Protein AF-A0A2M8G8V0-F1 (afdb_monomer_lite)

Secondary structure (DSSP, 8-state):
----HHHHHHHH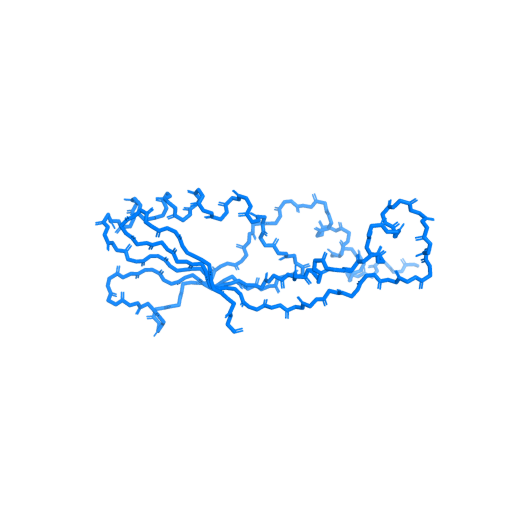HHHS-PPP-EEE-TTT--TT-EEEEE--SSS---HHHHHHHHHHHHHHH-TT--EEEEEEEEEE-TT-HHHHHHHTTS-TT-PPPEEEEEEEEEEETTEEEEEE-

Structure (mmCIF, N/CA/C/O backbone):
data_AF-A0A2M8G8V0-F1
#
_entry.id   AF-A0A2M8G8V0-F1
#
loop_
_atom_site.group_PDB
_atom_site.id
_atom_site.type_symbol
_atom_site.label_atom_id
_atom_site.label_alt_id
_atom_site.label_comp_id
_atom_site.label_asym_id
_atom_site.label_entity_id
_atom_site.label_seq_id
_atom_site.pdbx_PDB_ins_code
_atom_site.Cartn_x
_atom_site.Cartn_y
_atom_site.Cartn_z
_atom_site.occupancy
_atom_site.B_iso_or_equiv
_atom_site.auth_seq_id
_atom_site.auth_comp_id
_atom_site.auth_asym_id
_atom_site.auth_atom_id
_atom_site.pdbx_PDB_model_num
ATOM 1 N N . LYS A 1 1 ? 3.352 -6.503 -42.641 1.00 50.62 1 LYS A N 1
ATOM 2 C CA . LYS A 1 1 ? 3.757 -5.979 -41.309 1.00 50.62 1 LYS A CA 1
ATOM 3 C C . LYS A 1 1 ? 2.593 -6.160 -40.338 1.00 50.62 1 LYS A C 1
ATOM 5 O O . LYS A 1 1 ? 1.675 -5.354 -40.346 1.00 50.62 1 LYS A O 1
ATOM 10 N N . SER A 1 2 ? 2.593 -7.247 -39.567 1.00 48.38 2 SER A N 1
ATOM 11 C CA . SER A 1 2 ? 1.606 -7.460 -38.502 1.00 48.38 2 SER A CA 1
ATOM 12 C C . SER A 1 2 ? 1.924 -6.506 -37.347 1.00 48.38 2 SER A C 1
ATOM 14 O O . SER A 1 2 ? 3.055 -6.499 -36.856 1.00 48.38 2 SER A O 1
ATOM 16 N N . ARG A 1 3 ? 0.970 -5.661 -36.933 1.00 62.62 3 ARG A N 1
ATOM 17 C CA . ARG A 1 3 ? 1.082 -4.931 -35.663 1.00 62.62 3 ARG A CA 1
ATOM 18 C C . ARG A 1 3 ? 0.875 -5.973 -34.573 1.00 62.62 3 ARG A C 1
ATOM 20 O O . ARG A 1 3 ? -0.256 -6.298 -34.235 1.00 62.62 3 ARG A O 1
ATOM 27 N N . SER A 1 4 ? 1.978 -6.542 -34.091 1.00 83.50 4 SER A N 1
ATOM 28 C CA . SER A 1 4 ? 1.994 -7.436 -32.935 1.00 83.50 4 SER A CA 1
ATOM 29 C C . SER A 1 4 ? 1.081 -6.864 -31.847 1.00 83.50 4 SER A C 1
ATOM 31 O O . SER A 1 4 ? 1.313 -5.756 -31.358 1.00 83.50 4 SER A O 1
ATOM 33 N N . GLY A 1 5 ? 0.034 -7.604 -31.471 1.00 76.62 5 GLY A N 1
ATOM 34 C CA . GLY A 1 5 ? -0.891 -7.176 -30.417 1.00 76.62 5 GLY A CA 1
ATOM 35 C C . GLY A 1 5 ? -0.168 -6.920 -29.092 1.00 76.62 5 GLY A C 1
ATOM 36 O O . GLY A 1 5 ? -0.561 -6.040 -28.332 1.00 76.62 5 GLY A O 1
ATOM 37 N N . LYS A 1 6 ? 0.955 -7.615 -28.860 1.00 79.00 6 LYS A N 1
ATOM 38 C CA . LYS A 1 6 ? 1.858 -7.369 -27.732 1.00 79.00 6 LYS A CA 1
ATOM 39 C C . LYS A 1 6 ? 2.493 -5.977 -27.813 1.00 79.00 6 LYS A C 1
ATOM 41 O O . LYS A 1 6 ? 2.403 -5.231 -26.847 1.00 79.00 6 LYS A O 1
ATOM 46 N N . ALA A 1 7 ? 3.044 -5.600 -28.968 1.00 79.31 7 ALA A N 1
ATOM 47 C CA . ALA A 1 7 ? 3.642 -4.277 -29.173 1.00 79.31 7 ALA A CA 1
ATOM 48 C C . ALA A 1 7 ? 2.602 -3.146 -29.070 1.00 79.31 7 ALA A C 1
ATOM 50 O O . ALA A 1 7 ? 2.888 -2.073 -28.546 1.00 79.31 7 ALA A O 1
ATOM 51 N N . TYR A 1 8 ? 1.371 -3.393 -29.526 1.00 74.81 8 TYR A N 1
ATOM 52 C CA . TYR A 1 8 ? 0.274 -2.434 -29.404 1.00 74.81 8 TYR A CA 1
ATOM 53 C C . TYR A 1 8 ? -0.205 -2.267 -27.954 1.00 74.81 8 TYR A C 1
ATOM 55 O O . TYR A 1 8 ? -0.368 -1.141 -27.490 1.00 74.81 8 TYR A O 1
ATOM 63 N N . ARG A 1 9 ? -0.360 -3.371 -27.212 1.00 73.38 9 ARG A N 1
ATOM 64 C CA . ARG A 1 9 ? -0.695 -3.346 -25.781 1.00 73.38 9 ARG A CA 1
ATOM 65 C C . ARG A 1 9 ? 0.394 -2.643 -24.968 1.00 73.38 9 ARG A C 1
ATOM 67 O O . ARG A 1 9 ? 0.086 -1.851 -24.088 1.00 73.38 9 ARG A O 1
ATOM 74 N N . GLU A 1 10 ? 1.660 -2.866 -25.307 1.00 76.94 10 GLU A N 1
ATOM 75 C CA . GLU A 1 10 ? 2.791 -2.184 -24.679 1.00 76.94 10 GLU A CA 1
ATOM 76 C C . GLU A 1 10 ? 2.790 -0.673 -24.966 1.00 76.94 10 GLU A C 1
ATOM 78 O O . GLU A 1 10 ? 2.966 0.127 -24.049 1.00 76.94 10 GLU A O 1
ATOM 83 N N . MET A 1 11 ? 2.511 -0.271 -26.211 1.00 81.38 11 MET A N 1
ATOM 84 C CA . MET A 1 11 ? 2.337 1.135 -26.583 1.00 81.38 11 MET A CA 1
ATOM 85 C C . MET A 1 11 ? 1.176 1.780 -25.814 1.00 81.38 11 MET A C 1
ATOM 87 O O . MET A 1 11 ? 1.356 2.855 -25.254 1.00 81.38 11 MET A O 1
ATOM 91 N N . LEU A 1 12 ? 0.006 1.142 -25.734 1.00 70.19 12 LEU A N 1
ATOM 92 C CA . LEU A 1 12 ? -1.145 1.684 -25.003 1.00 70.19 12 LEU A CA 1
ATOM 93 C C . LEU A 1 12 ? -0.880 1.800 -23.500 1.00 70.19 12 LEU A C 1
ATOM 95 O O . LEU A 1 12 ? -1.118 2.860 -22.924 1.00 70.19 12 LEU A O 1
ATOM 99 N N . ASN A 1 13 ? -0.300 0.766 -22.885 1.00 68.12 13 ASN A N 1
ATOM 100 C CA . ASN A 1 13 ? 0.063 0.796 -21.469 1.00 68.12 13 ASN A CA 1
ATOM 101 C C . ASN A 1 13 ? 1.055 1.927 -21.164 1.00 68.12 13 ASN A C 1
ATOM 103 O O . ASN A 1 13 ? 1.047 2.470 -20.064 1.00 68.12 13 ASN A O 1
ATOM 107 N N . ARG A 1 14 ? 1.926 2.311 -22.109 1.00 67.88 14 ARG A N 1
ATOM 108 C CA . ARG A 1 14 ? 2.828 3.466 -21.945 1.00 67.88 14 ARG A CA 1
ATOM 109 C C . ARG A 1 14 ? 2.092 4.811 -21.878 1.00 67.88 14 ARG A C 1
ATOM 111 O O . ARG A 1 14 ? 2.605 5.697 -21.206 1.00 67.88 14 ARG A O 1
ATOM 118 N N . HIS A 1 15 ? 0.930 4.956 -22.520 1.00 67.69 15 HIS A N 1
ATOM 119 C CA . HIS A 1 15 ? 0.254 6.252 -22.691 1.00 67.69 15 HIS A CA 1
ATOM 120 C C . HIS A 1 15 ? -0.998 6.437 -21.825 1.00 67.69 15 HIS A C 1
ATOM 122 O O . HIS A 1 15 ? -1.346 7.572 -21.511 1.00 67.69 15 HIS A O 1
ATOM 128 N N . LEU A 1 16 ? -1.694 5.360 -21.457 1.00 61.31 16 LEU A N 1
ATOM 129 C CA . LEU A 1 16 ? -2.944 5.460 -20.706 1.00 61.31 16 LEU A CA 1
ATOM 130 C C . LEU A 1 16 ? -2.690 5.514 -19.198 1.00 61.31 16 LEU A C 1
ATOM 132 O O . LEU A 1 16 ? -1.833 4.806 -18.667 1.00 61.31 16 LEU A O 1
ATOM 136 N N . TYR A 1 17 ? -3.471 6.348 -18.511 1.00 61.75 17 TYR A N 1
ATOM 137 C CA . TYR A 1 17 ? -3.515 6.367 -17.055 1.00 61.75 17 TYR A CA 1
ATOM 138 C C . TYR A 1 17 ? -4.184 5.070 -16.590 1.00 61.75 17 TYR A C 1
ATOM 140 O O . TYR A 1 17 ? -5.400 4.923 -16.691 1.00 61.75 17 TYR A O 1
ATOM 148 N N . HIS A 1 18 ? -3.383 4.095 -16.163 1.00 65.62 18 HIS A N 1
ATOM 149 C CA . HIS A 1 18 ? -3.893 2.822 -15.663 1.00 65.62 18 HIS A CA 1
ATOM 150 C C . HIS A 1 18 ? -4.151 2.938 -14.157 1.00 65.62 18 HIS A C 1
ATOM 152 O O . HIS A 1 18 ? -3.208 3.252 -13.420 1.00 65.62 18 HIS A O 1
ATOM 158 N N . PRO A 1 19 ? -5.395 2.738 -13.684 1.00 80.00 19 PRO A N 1
ATOM 159 C CA . PRO A 1 19 ? -5.663 2.683 -12.257 1.00 80.00 19 PRO A CA 1
ATOM 160 C C . PRO A 1 19 ? -4.958 1.455 -11.663 1.00 80.00 19 PRO A C 1
ATOM 162 O O . PRO A 1 19 ? -4.956 0.398 -12.290 1.00 80.00 19 PRO A O 1
ATOM 165 N N . PRO A 1 20 ? -4.359 1.566 -10.470 1.00 88.56 20 PRO A N 1
ATOM 166 C CA . PRO A 1 20 ? -3.664 0.441 -9.865 1.00 88.56 20 PRO A CA 1
ATOM 167 C C . PRO A 1 20 ? -4.637 -0.698 -9.564 1.00 88.56 20 PRO A C 1
ATOM 169 O O . PRO A 1 20 ? -5.693 -0.471 -8.966 1.00 88.56 20 PRO A O 1
ATOM 172 N N . TYR A 1 21 ? -4.268 -1.926 -9.925 1.00 92.56 21 TYR A N 1
ATOM 173 C CA . TYR A 1 21 ? -5.065 -3.087 -9.557 1.00 92.56 21 TYR A CA 1
ATOM 174 C C . TYR A 1 21 ? -4.828 -3.482 -8.092 1.00 92.56 21 TYR A C 1
ATOM 176 O O . TYR A 1 21 ? -3.745 -3.929 -7.705 1.00 92.56 21 TYR A O 1
ATOM 184 N N . VAL A 1 22 ? -5.854 -3.307 -7.258 1.00 95.00 22 VAL A N 1
ATOM 185 C CA . VAL A 1 22 ? -5.818 -3.593 -5.819 1.00 95.00 22 VAL A CA 1
ATOM 186 C C . VAL A 1 22 ? -6.938 -4.562 -5.459 1.00 95.00 22 VAL A C 1
ATOM 188 O O . VAL A 1 22 ? -8.086 -4.366 -5.850 1.00 95.00 22 VAL A O 1
ATOM 191 N N . ILE A 1 23 ? -6.593 -5.599 -4.701 1.00 96.88 23 ILE A N 1
ATOM 192 C CA . ILE A 1 23 ? -7.520 -6.611 -4.190 1.00 96.88 23 ILE A CA 1
ATOM 193 C C . ILE A 1 23 ? -7.689 -6.402 -2.684 1.00 96.88 23 ILE A C 1
ATOM 195 O O . ILE A 1 23 ? -6.706 -6.153 -1.984 1.00 96.88 23 ILE A O 1
ATOM 199 N N . ILE A 1 24 ? -8.920 -6.517 -2.189 1.00 96.06 24 ILE A N 1
ATOM 200 C CA . ILE A 1 24 ? -9.198 -6.585 -0.751 1.00 96.06 24 ILE A CA 1
ATOM 201 C C . ILE A 1 24 ? -8.954 -8.026 -0.300 1.00 96.06 24 ILE A C 1
ATOM 203 O O . ILE A 1 24 ? -9.571 -8.950 -0.827 1.00 96.06 24 ILE A O 1
ATOM 207 N N . ASP A 1 25 ? -8.028 -8.218 0.635 1.00 95.94 25 ASP A N 1
ATOM 208 C CA . ASP A 1 25 ? -7.658 -9.535 1.159 1.00 95.94 25 ASP A CA 1
ATOM 209 C C . ASP A 1 25 ? -8.212 -9.716 2.577 1.00 95.94 25 ASP A C 1
ATOM 211 O O . ASP A 1 25 ? -7.549 -9.433 3.577 1.00 95.94 25 ASP A O 1
ATOM 215 N N . GLU A 1 26 ? -9.453 -10.190 2.664 1.00 92.50 26 GLU A N 1
ATOM 216 C CA . GLU A 1 26 ? -10.151 -10.401 3.940 1.00 92.50 26 GLU A CA 1
ATOM 217 C C . GLU A 1 26 ? -9.435 -11.415 4.843 1.00 92.50 26 GLU A C 1
ATOM 219 O O . GLU A 1 26 ? -9.521 -11.323 6.063 1.00 92.50 26 GLU A O 1
ATOM 224 N N . SER A 1 27 ? -8.667 -12.344 4.263 1.00 94.00 27 SER A N 1
ATOM 225 C CA . SER A 1 27 ? -7.939 -13.369 5.020 1.00 94.00 27 SER A CA 1
ATOM 226 C C . SER A 1 27 ? -6.768 -12.800 5.829 1.00 94.00 27 SER A C 1
ATOM 228 O O . SER A 1 27 ? -6.374 -13.374 6.845 1.00 94.00 27 SER A O 1
ATOM 230 N N . LYS A 1 28 ? -6.212 -11.664 5.389 1.00 92.94 28 LYS A N 1
ATOM 231 C CA . LYS A 1 28 ? -5.101 -10.963 6.048 1.00 92.94 28 LYS A CA 1
ATOM 232 C C . LYS A 1 28 ? 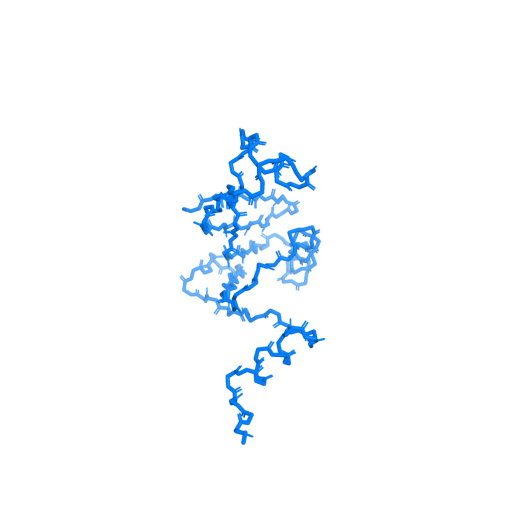-5.548 -9.772 6.892 1.00 92.94 28 LYS A C 1
ATOM 234 O O . LYS A 1 28 ? -4.733 -9.227 7.642 1.00 92.94 28 LYS A O 1
ATOM 239 N N . ALA A 1 29 ? -6.800 -9.343 6.758 1.00 89.50 29 ALA A N 1
ATOM 240 C CA . ALA A 1 29 ? -7.343 -8.252 7.550 1.00 89.50 29 ALA A CA 1
ATOM 241 C C . ALA A 1 29 ? -7.339 -8.618 9.043 1.00 89.50 29 ALA A C 1
ATOM 243 O O . ALA A 1 29 ? -7.705 -9.722 9.443 1.00 89.50 29 ALA A O 1
ATOM 244 N N . LYS A 1 30 ? -6.889 -7.686 9.889 1.00 80.19 30 LYS A N 1
ATOM 245 C CA . LYS A 1 30 ? -6.941 -7.844 11.347 1.00 80.19 30 LYS A CA 1
ATOM 246 C C . LYS A 1 30 ? -8.236 -7.235 11.875 1.00 80.19 30 LYS A C 1
ATOM 248 O O . LYS A 1 30 ? -8.405 -6.024 11.747 1.00 80.19 30 LYS A O 1
ATOM 253 N N . SER A 1 31 ? -9.078 -8.035 12.535 1.00 81.25 31 SER A N 1
ATOM 254 C CA . SER A 1 31 ? -10.361 -7.579 13.105 1.00 81.25 31 SER A CA 1
ATOM 255 C C . SER A 1 31 ? -11.180 -6.807 12.059 1.00 81.25 31 SER A C 1
ATOM 257 O O . SER A 1 31 ? -11.338 -7.288 10.943 1.00 81.25 31 SER A O 1
ATOM 259 N N . ASP A 1 32 ? -11.620 -5.591 12.384 1.00 84.94 32 ASP A N 1
ATOM 260 C CA . ASP A 1 32 ? -12.430 -4.707 11.539 1.00 84.94 32 ASP A CA 1
ATOM 261 C C . ASP A 1 32 ? -11.583 -3.834 10.588 1.00 84.94 32 ASP A C 1
ATOM 263 O O . ASP A 1 32 ? -12.030 -2.803 10.078 1.00 84.94 32 ASP A O 1
ATOM 267 N N . GLY A 1 33 ? -10.317 -4.206 10.381 1.00 92.19 33 GLY A N 1
ATOM 268 C CA . GLY A 1 33 ? -9.381 -3.507 9.508 1.00 92.19 33 GLY A CA 1
ATOM 269 C C . GLY A 1 33 ? -9.574 -3.800 8.019 1.00 92.19 33 GLY A C 1
ATOM 270 O O . GLY A 1 33 ? -10.339 -4.671 7.616 1.00 92.19 33 GLY A O 1
ATOM 271 N N . LEU A 1 34 ? -8.821 -3.083 7.185 1.00 95.56 34 LEU A N 1
ATOM 272 C CA . LEU A 1 34 ? -8.812 -3.254 5.732 1.00 95.56 34 LEU A CA 1
ATOM 273 C C . LEU A 1 34 ? -7.418 -3.668 5.273 1.00 95.56 34 LEU A C 1
ATOM 275 O O . LEU A 1 34 ? -6.443 -2.957 5.522 1.00 95.56 34 LEU A O 1
ATOM 279 N N . TYR A 1 35 ? -7.326 -4.785 4.555 1.00 97.62 35 TYR A N 1
ATOM 280 C CA . TYR A 1 35 ? -6.082 -5.219 3.931 1.00 97.62 35 TYR A CA 1
ATOM 281 C C . TYR A 1 35 ? -6.176 -5.108 2.413 1.00 97.62 35 TYR A C 1
ATOM 283 O O . TYR A 1 35 ? -7.011 -5.741 1.772 1.00 97.62 35 TYR A O 1
ATOM 291 N N . LEU A 1 36 ? -5.290 -4.305 1.839 1.00 97.62 36 LEU A N 1
ATOM 292 C CA . LEU A 1 36 ? -5.175 -4.064 0.411 1.00 97.62 36 LEU A CA 1
ATOM 293 C C . LEU A 1 36 ? -3.926 -4.759 -0.121 1.00 97.62 36 LEU A C 1
ATOM 295 O O . LEU A 1 36 ? -2.818 -4.523 0.354 1.00 97.62 36 LEU A O 1
ATOM 299 N N . ASN A 1 37 ? -4.086 -5.579 -1.150 1.00 97.31 37 ASN A N 1
ATOM 300 C CA . ASN A 1 37 ? -2.981 -6.172 -1.885 1.00 97.31 37 ASN A CA 1
ATOM 301 C C . ASN A 1 37 ? -2.914 -5.557 -3.284 1.00 97.31 37 ASN A C 1
ATOM 303 O O . ASN A 1 37 ? -3.766 -5.821 -4.133 1.00 97.31 37 ASN A O 1
ATOM 307 N N . HIS A 1 38 ? -1.894 -4.738 -3.534 1.00 96.38 38 HIS A N 1
ATOM 308 C CA . HIS A 1 38 ? -1.607 -4.235 -4.871 1.00 96.38 38 HIS A CA 1
ATOM 309 C C . HIS A 1 38 ? -0.941 -5.328 -5.713 1.00 96.38 38 HIS A C 1
ATOM 311 O O . HIS A 1 38 ? 0.156 -5.822 -5.403 1.00 96.38 38 HIS A O 1
ATOM 317 N N . VAL A 1 39 ? -1.607 -5.673 -6.812 1.00 94.50 39 VAL A N 1
ATOM 318 C CA . VAL A 1 39 ? -1.113 -6.614 -7.809 1.00 94.50 39 VAL A CA 1
ATOM 319 C C . VAL A 1 39 ? -0.149 -5.874 -8.722 1.00 94.50 39 VAL A C 1
ATOM 321 O O . VAL A 1 39 ? -0.496 -4.893 -9.366 1.00 94.50 39 VAL A O 1
ATOM 324 N N . PHE A 1 40 ? 1.094 -6.339 -8.776 1.00 91.25 40 PHE A N 1
ATOM 325 C CA . PHE A 1 40 ? 2.128 -5.659 -9.543 1.00 91.25 40 PHE A CA 1
ATOM 326 C C . PHE A 1 40 ? 1.946 -5.865 -11.055 1.00 91.25 40 PHE A C 1
ATOM 328 O O . PHE A 1 40 ? 2.208 -6.947 -11.579 1.00 91.25 40 PHE A O 1
ATOM 335 N N . GLU A 1 41 ? 1.592 -4.794 -11.764 1.00 85.81 41 GLU A N 1
ATOM 336 C CA . GLU A 1 41 ? 1.334 -4.788 -13.215 1.00 85.81 41 GLU A CA 1
ATOM 337 C C . GLU A 1 41 ? 2.530 -4.262 -14.040 1.00 85.81 41 GLU A C 1
ATOM 339 O O . GLU A 1 41 ? 2.382 -3.779 -15.162 1.00 85.81 41 GLU A O 1
ATOM 344 N N . GLY A 1 42 ? 3.744 -4.324 -13.480 1.00 82.88 42 GLY A N 1
ATOM 345 C CA . GLY A 1 42 ? 4.965 -3.809 -14.116 1.00 82.88 42 GLY A CA 1
ATOM 346 C C . GLY A 1 42 ? 5.323 -2.370 -13.732 1.00 82.88 42 GLY A C 1
ATOM 347 O O . GLY A 1 42 ? 6.332 -1.850 -14.204 1.00 82.88 42 GLY A O 1
ATOM 348 N N . ARG A 1 43 ? 4.530 -1.727 -12.866 1.00 83.94 43 ARG A N 1
ATOM 349 C CA . ARG A 1 43 ? 4.805 -0.398 -12.299 1.00 83.94 43 ARG A CA 1
ATOM 350 C C . ARG A 1 43 ? 4.525 -0.398 -10.806 1.00 83.94 43 ARG A C 1
ATOM 352 O O . ARG A 1 43 ? 3.600 -1.057 -10.339 1.00 83.94 43 ARG A O 1
ATOM 359 N N . THR A 1 44 ? 5.348 0.321 -10.056 1.00 89.62 44 THR A N 1
ATOM 360 C CA . THR A 1 44 ? 5.118 0.533 -8.627 1.00 89.62 44 THR A CA 1
ATOM 361 C C . THR A 1 44 ? 4.092 1.637 -8.429 1.00 89.62 44 THR A C 1
ATOM 363 O O . THR A 1 44 ? 3.955 2.533 -9.266 1.00 89.62 44 THR A O 1
ATOM 366 N N . LEU A 1 45 ? 3.422 1.621 -7.280 1.00 91.94 45 LEU A N 1
ATOM 367 C CA . LEU A 1 45 ? 2.674 2.787 -6.831 1.00 91.94 45 LEU A CA 1
ATOM 368 C C . LEU A 1 45 ? 3.630 3.965 -6.616 1.00 91.94 45 LEU A C 1
ATOM 370 O O . LEU A 1 45 ? 4.810 3.793 -6.298 1.00 91.94 45 LEU A O 1
ATOM 374 N N . VAL A 1 46 ? 3.116 5.179 -6.786 1.00 90.25 46 VAL A N 1
ATOM 375 C CA . VAL A 1 46 ? 3.890 6.390 -6.522 1.00 90.25 46 VAL A CA 1
ATOM 376 C C . VAL A 1 46 ? 3.899 6.623 -5.010 1.00 90.25 46 VAL A C 1
ATOM 378 O O . VAL A 1 46 ? 2.908 7.069 -4.433 1.00 90.25 46 VAL A O 1
ATOM 381 N N . THR A 1 47 ? 5.031 6.329 -4.371 1.00 91.25 47 THR A N 1
ATOM 382 C CA . THR A 1 47 ? 5.180 6.261 -2.903 1.00 91.25 47 THR A CA 1
ATOM 383 C C . THR A 1 47 ? 4.701 7.509 -2.163 1.00 91.25 47 THR A C 1
ATOM 385 O O . THR A 1 47 ? 4.059 7.392 -1.123 1.00 91.25 47 THR A O 1
ATOM 388 N N . LYS A 1 48 ? 4.912 8.705 -2.729 1.00 93.44 48 LYS A N 1
ATOM 389 C CA . LYS A 1 48 ? 4.477 9.984 -2.133 1.00 93.44 48 LYS A CA 1
ATOM 390 C C . LYS A 1 48 ? 2.961 10.099 -1.911 1.00 93.44 48 LYS A C 1
ATOM 392 O O . LYS A 1 48 ? 2.537 10.922 -1.110 1.00 93.44 48 LYS A O 1
ATOM 397 N N . TYR A 1 49 ? 2.150 9.315 -2.628 1.00 94.94 49 TYR A N 1
ATOM 398 C CA . TYR A 1 49 ? 0.692 9.312 -2.477 1.00 94.94 49 TYR A CA 1
ATOM 399 C C . TYR A 1 49 ? 0.181 8.197 -1.562 1.00 94.94 49 TYR A C 1
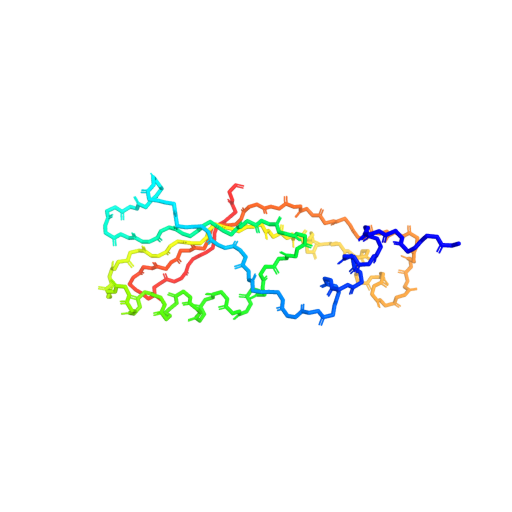ATOM 401 O O . TYR A 1 49 ? -0.978 8.252 -1.166 1.00 94.94 49 TYR A O 1
ATOM 409 N N . ILE A 1 50 ? 1.018 7.223 -1.186 1.00 96.00 50 ILE A N 1
ATOM 410 C CA . ILE A 1 50 ? 0.579 6.086 -0.367 1.00 96.00 50 ILE A CA 1
ATOM 411 C C . ILE A 1 50 ? 0.074 6.571 0.994 1.00 96.00 50 ILE A C 1
ATOM 413 O O . ILE A 1 50 ? -1.056 6.275 1.363 1.00 96.00 50 ILE A O 1
ATOM 417 N N . GLU A 1 51 ? 0.865 7.364 1.718 1.00 97.19 51 GLU A N 1
ATOM 418 C CA . GLU A 1 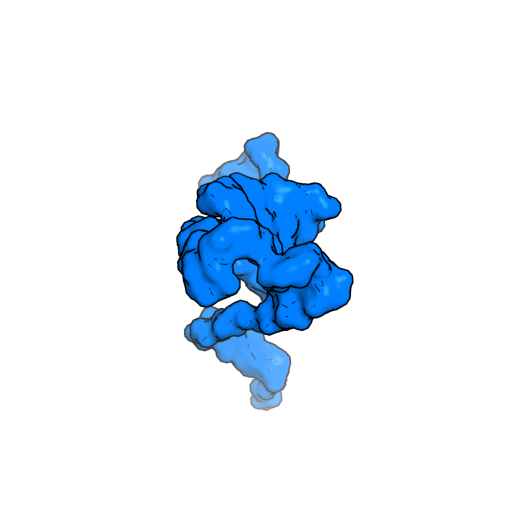51 ? 0.464 7.850 3.041 1.00 97.19 51 GLU A CA 1
ATOM 419 C C . GLU A 1 51 ? -0.805 8.731 3.004 1.00 97.19 51 GLU A C 1
ATOM 421 O O . GLU A 1 51 ? -1.737 8.426 3.751 1.00 97.19 51 GLU A O 1
ATOM 426 N N . PRO A 1 52 ? -0.921 9.768 2.144 1.00 97.31 52 PRO A N 1
ATOM 427 C CA . PRO A 1 52 ? -2.156 10.547 2.034 1.00 97.31 52 PRO A CA 1
ATOM 428 C C . PRO A 1 52 ? -3.394 9.705 1.702 1.00 97.31 52 PRO A C 1
ATOM 430 O O . PRO A 1 52 ? -4.455 9.926 2.284 1.00 97.31 52 PRO A O 1
ATOM 433 N N . VAL A 1 53 ? -3.264 8.723 0.802 1.00 96.19 53 VAL A N 1
ATOM 434 C CA . VAL A 1 53 ? -4.370 7.825 0.432 1.00 96.19 53 VAL A CA 1
ATOM 435 C C . VAL A 1 53 ? -4.762 6.936 1.610 1.00 96.19 53 VAL A C 1
ATOM 437 O O . VAL A 1 53 ? -5.944 6.852 1.931 1.00 96.19 53 VAL A O 1
ATOM 440 N N . LEU A 1 54 ? -3.795 6.325 2.302 1.00 96.31 54 LEU A N 1
ATOM 441 C CA . LEU A 1 54 ? -4.073 5.487 3.470 1.00 96.31 54 LEU A CA 1
ATOM 442 C C . LEU A 1 54 ? -4.709 6.281 4.619 1.00 96.31 54 LEU A C 1
ATOM 444 O O . LEU A 1 54 ? -5.620 5.774 5.265 1.00 96.31 54 LEU A O 1
ATOM 448 N N . ARG A 1 55 ? -4.306 7.541 4.831 1.00 96.00 55 ARG A N 1
ATOM 449 C CA . ARG A 1 55 ? -4.967 8.460 5.779 1.00 96.00 55 ARG A CA 1
ATOM 450 C C . ARG A 1 55 ? -6.427 8.717 5.418 1.00 96.00 55 ARG A C 1
ATOM 452 O O . ARG A 1 55 ? -7.282 8.707 6.300 1.00 96.00 55 ARG A O 1
ATOM 459 N N . GLY A 1 56 ? -6.713 8.934 4.135 1.00 95.81 56 GLY A N 1
ATOM 460 C CA . GLY A 1 56 ? -8.084 9.079 3.647 1.00 95.81 56 GLY A CA 1
ATOM 461 C C . GLY A 1 56 ? -8.908 7.809 3.863 1.00 95.81 56 GLY A C 1
ATOM 462 O O . GLY A 1 56 ? -10.030 7.884 4.355 1.00 95.81 56 GLY A O 1
ATOM 463 N N . LEU A 1 57 ? -8.332 6.643 3.563 1.00 95.56 57 LEU A N 1
ATOM 464 C CA . LEU A 1 57 ? -8.993 5.355 3.768 1.00 95.56 57 LEU A CA 1
ATOM 465 C C . LEU A 1 57 ? -9.263 5.067 5.246 1.00 95.56 57 LEU A C 1
ATOM 467 O O . LEU A 1 57 ? -10.371 4.666 5.569 1.00 95.56 57 LEU A O 1
ATOM 471 N N . GLU A 1 58 ? -8.312 5.324 6.146 1.00 94.81 58 GLU A N 1
ATOM 472 C CA . GLU A 1 58 ? -8.514 5.171 7.596 1.00 94.81 58 GLU A CA 1
ATOM 473 C C . GLU A 1 58 ? -9.678 6.040 8.088 1.00 94.81 58 GLU A C 1
ATOM 475 O O . GLU A 1 58 ? -10.528 5.588 8.852 1.00 94.81 58 GLU A O 1
ATOM 480 N N . PHE A 1 59 ? -9.744 7.290 7.624 1.00 93.75 59 PHE A N 1
ATOM 481 C CA . PHE A 1 59 ? -10.837 8.187 7.980 1.00 93.75 59 PHE A CA 1
ATOM 482 C C . PHE A 1 59 ? -12.196 7.661 7.498 1.00 93.75 59 PHE A C 1
ATOM 484 O O . PHE A 1 59 ? -13.155 7.673 8.268 1.00 93.75 59 PHE A O 1
ATOM 491 N N . LEU A 1 60 ? -12.273 7.187 6.250 1.00 94.75 60 LEU A N 1
ATOM 492 C CA . LEU A 1 60 ? -13.512 6.690 5.641 1.00 94.75 60 LEU A CA 1
ATOM 493 C C . LEU A 1 60 ? -13.952 5.327 6.194 1.00 94.75 60 LEU A C 1
ATOM 495 O O . LEU A 1 60 ? -15.147 5.083 6.315 1.00 94.75 60 LEU A O 1
ATOM 499 N N . TRP A 1 61 ? -13.004 4.452 6.530 1.00 92.56 61 TRP A N 1
ATOM 500 C CA . TRP A 1 61 ? -13.271 3.111 7.062 1.00 92.56 61 TRP A CA 1
ATOM 501 C C . TRP A 1 61 ? -13.657 3.122 8.547 1.00 92.56 61 TRP A C 1
ATOM 503 O O . TRP A 1 61 ? -14.216 2.159 9.065 1.00 92.56 61 TRP A O 1
ATOM 513 N N . GLY A 1 62 ? -13.351 4.213 9.246 1.00 88.44 62 GLY A N 1
ATOM 514 C CA . GLY A 1 62 ? -13.592 4.368 10.673 1.00 88.44 62 GLY A CA 1
ATOM 515 C C . GLY A 1 62 ? -12.287 4.597 11.417 1.00 88.44 62 GLY A C 1
ATOM 516 O O . GLY A 1 62 ? -11.369 3.774 11.403 1.00 88.44 62 GLY A O 1
ATOM 517 N N . ARG A 1 63 ? -12.209 5.741 12.099 1.00 76.62 63 ARG A N 1
ATOM 518 C CA . ARG A 1 63 ? -11.020 6.124 12.859 1.00 76.62 63 ARG A CA 1
ATOM 519 C C . ARG A 1 63 ? -10.717 5.072 13.930 1.00 76.62 63 ARG A C 1
ATOM 521 O O . ARG A 1 63 ? -11.566 4.785 14.765 1.00 76.62 63 ARG A O 1
ATOM 528 N N . GLY A 1 64 ? -9.482 4.576 13.934 1.00 76.62 64 GLY A N 1
ATOM 529 C CA . GLY A 1 64 ? -9.014 3.544 14.863 1.00 76.62 64 GLY A CA 1
ATOM 530 C C . GLY A 1 64 ? -8.897 2.157 14.230 1.00 76.62 64 GLY A C 1
ATOM 531 O O . GLY A 1 64 ? -8.180 1.322 14.776 1.00 76.62 64 GLY A O 1
ATOM 532 N N . ASN A 1 65 ? -9.500 1.935 13.057 1.00 91.31 65 ASN A N 1
ATOM 533 C CA . ASN A 1 65 ? -9.322 0.700 12.300 1.00 91.31 65 ASN A CA 1
ATOM 534 C C . ASN A 1 65 ? -7.973 0.696 11.571 1.00 91.31 65 ASN A C 1
ATOM 536 O O . ASN A 1 65 ? -7.536 1.704 11.014 1.00 91.31 65 ASN A O 1
ATOM 540 N N . THR A 1 66 ? -7.301 -0.454 11.573 1.00 95.12 66 THR A N 1
ATOM 541 C CA . THR A 1 66 ? -6.014 -0.613 10.892 1.00 95.12 66 THR A CA 1
ATOM 542 C C . THR A 1 66 ? -6.229 -0.779 9.390 1.00 95.12 66 THR A C 1
ATOM 544 O O . THR A 1 66 ? -6.943 -1.685 8.962 1.00 95.12 66 THR A O 1
ATOM 547 N N . ILE A 1 67 ? -5.560 0.048 8.584 1.00 97.19 67 ILE A N 1
ATOM 548 C CA . ILE A 1 67 ? -5.514 -0.103 7.125 1.00 97.19 67 ILE A CA 1
ATOM 549 C C . ILE A 1 67 ? -4.110 -0.533 6.719 1.00 97.19 67 ILE A C 1
ATOM 551 O O . ILE A 1 67 ? -3.114 0.051 7.154 1.00 97.19 67 ILE A O 1
ATOM 555 N N . GLN A 1 68 ? -4.025 -1.549 5.871 1.00 97.69 68 GLN A N 1
ATOM 556 C CA . GLN A 1 68 ? -2.770 -2.120 5.405 1.00 97.69 68 GLN A CA 1
ATOM 557 C C . GLN A 1 68 ? -2.736 -2.159 3.882 1.00 97.69 68 GLN A C 1
ATOM 559 O O . GLN A 1 68 ? -3.737 -2.472 3.245 1.00 97.69 68 GLN A O 1
ATOM 564 N N . LEU A 1 69 ? -1.579 -1.854 3.300 1.00 98.00 69 LEU A N 1
ATOM 565 C CA . LEU A 1 69 ? -1.320 -1.973 1.869 1.00 98.00 69 LEU A CA 1
ATOM 566 C C . LEU A 1 69 ? -0.024 -2.745 1.643 1.00 98.00 69 LEU A C 1
ATOM 568 O O . LEU A 1 69 ? 1.065 -2.254 1.941 1.00 98.00 69 LEU A O 1
ATOM 572 N N . GLU A 1 70 ? -0.148 -3.936 1.074 1.00 97.88 70 GLU A N 1
ATOM 573 C CA . GLU A 1 70 ? 0.972 -4.726 0.579 1.00 97.88 70 GLU A CA 1
ATOM 574 C C . GLU A 1 70 ? 1.217 -4.385 -0.896 1.00 97.88 70 GLU A C 1
ATOM 576 O O . GLU A 1 70 ? 0.316 -4.483 -1.730 1.00 97.88 70 GLU A O 1
ATOM 581 N N . THR A 1 71 ? 2.434 -3.975 -1.245 1.00 96.94 71 THR A N 1
ATOM 582 C CA . THR A 1 71 ? 2.794 -3.620 -2.624 1.00 96.94 71 THR A CA 1
ATOM 583 C C . THR A 1 71 ? 4.213 -4.053 -2.963 1.00 96.94 71 THR A C 1
ATOM 585 O O . THR A 1 71 ? 5.067 -4.243 -2.099 1.00 96.94 71 THR A O 1
ATOM 588 N N . THR A 1 72 ? 4.483 -4.210 -4.255 1.00 95.44 72 THR A N 1
ATOM 589 C CA . THR A 1 72 ? 5.837 -4.397 -4.770 1.00 95.44 72 THR A CA 1
ATOM 590 C C . THR A 1 72 ? 6.504 -3.050 -5.001 1.00 95.44 72 THR A C 1
ATOM 592 O O . THR A 1 72 ? 5.921 -2.164 -5.628 1.00 95.44 72 THR A O 1
ATOM 595 N N . GLU A 1 73 ? 7.748 -2.939 -4.547 1.00 92.44 73 GLU A N 1
ATOM 596 C CA . GLU A 1 73 ? 8.624 -1.792 -4.777 1.00 92.44 73 GLU A CA 1
ATOM 597 C C . GLU A 1 73 ? 9.979 -2.245 -5.317 1.00 92.44 73 GLU A C 1
ATOM 599 O O . GLU A 1 73 ? 10.327 -3.428 -5.268 1.00 92.44 73 GLU A O 1
ATOM 604 N N . PHE A 1 74 ? 10.746 -1.287 -5.828 1.00 88.00 74 PHE A N 1
ATOM 605 C CA . PHE A 1 74 ? 12.141 -1.487 -6.184 1.00 88.00 74 PHE A CA 1
ATOM 606 C C . PHE A 1 74 ? 12.983 -0.571 -5.314 1.00 88.00 74 PHE A C 1
ATOM 608 O O . PHE A 1 74 ? 12.872 0.651 -5.402 1.00 88.00 74 PHE A O 1
ATOM 615 N N . GLU A 1 75 ? 13.806 -1.167 -4.462 1.00 81.50 75 GLU A N 1
ATOM 616 C CA . GLU A 1 75 ? 14.803 -0.415 -3.721 1.00 81.50 75 GLU A CA 1
ATOM 617 C C . GLU A 1 75 ? 16.088 -0.326 -4.535 1.00 81.50 75 GLU A C 1
ATOM 619 O O . GLU A 1 75 ? 16.560 -1.293 -5.143 1.00 81.50 75 GLU A O 1
ATOM 624 N N . MET A 1 76 ? 16.636 0.882 -4.532 1.00 70.19 76 MET A N 1
ATOM 625 C CA . MET A 1 76 ? 17.995 1.141 -4.956 1.00 70.19 76 MET A CA 1
ATOM 626 C C . MET A 1 76 ? 18.879 0.999 -3.729 1.00 70.19 76 MET A C 1
ATOM 628 O O . MET A 1 76 ? 18.588 1.600 -2.691 1.00 70.19 76 MET A O 1
ATOM 632 N N . GLU A 1 77 ? 19.971 0.252 -3.831 1.00 63.22 77 GLU A N 1
ATOM 633 C CA . GLU A 1 77 ? 20.984 0.296 -2.784 1.00 63.22 77 GLU A CA 1
ATOM 634 C C . GLU A 1 77 ? 21.493 1.743 -2.682 1.00 63.22 77 GLU A C 1
ATOM 636 O O . GLU A 1 77 ? 22.059 2.287 -3.626 1.00 63.22 77 GLU A O 1
ATOM 641 N N . LYS A 1 78 ? 21.245 2.420 -1.553 1.00 56.09 78 LYS A N 1
ATOM 642 C CA . LYS A 1 78 ? 21.575 3.851 -1.365 1.00 56.09 78 LYS A CA 1
ATOM 643 C C . LYS A 1 78 ? 23.071 4.169 -1.525 1.00 56.09 78 LYS A C 1
ATOM 645 O O . LYS A 1 78 ? 23.425 5.334 -1.669 1.00 56.09 78 LYS A O 1
ATOM 650 N N . GLN A 1 79 ? 23.931 3.150 -1.504 1.00 55.28 79 GLN A N 1
AT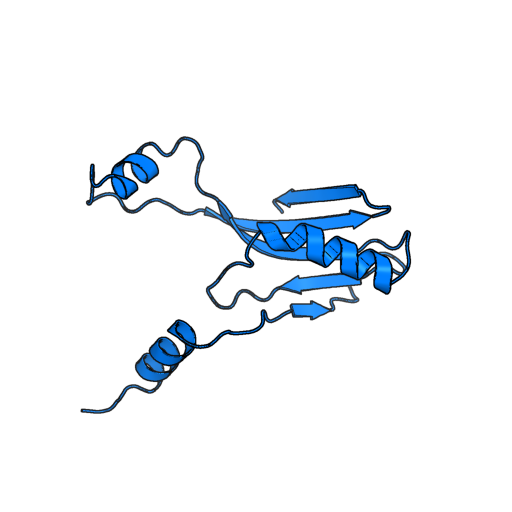OM 651 C CA . GLN A 1 79 ? 25.377 3.247 -1.736 1.00 55.28 79 GLN A CA 1
ATOM 652 C C . GLN A 1 79 ? 25.779 3.022 -3.196 1.00 55.28 79 GLN A C 1
ATOM 654 O O . GLN A 1 79 ? 26.967 2.971 -3.503 1.00 55.28 79 GLN A O 1
ATOM 659 N N . ASN A 1 80 ? 24.817 2.901 -4.108 1.00 55.12 80 ASN A N 1
ATOM 660 C CA . ASN A 1 80 ? 25.101 2.632 -5.502 1.00 55.12 80 ASN A CA 1
ATOM 661 C C . ASN A 1 80 ? 25.578 3.922 -6.199 1.00 55.12 80 ASN A C 1
ATOM 663 O O . ASN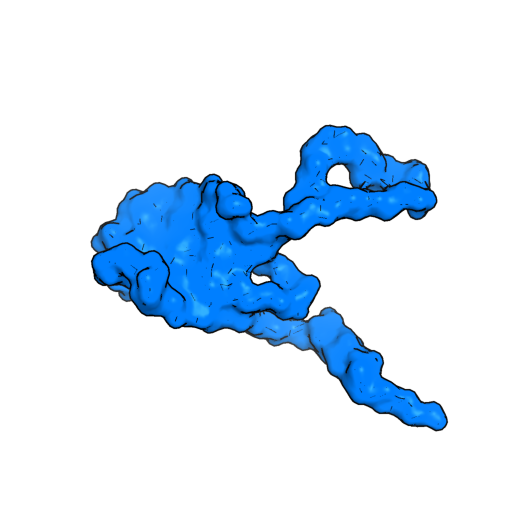 A 1 80 ? 24.806 4.662 -6.816 1.00 55.12 80 ASN A O 1
ATOM 667 N N . LEU A 1 81 ? 26.875 4.213 -6.035 1.00 58.19 81 LEU A N 1
ATOM 668 C CA . LEU A 1 81 ? 27.634 5.221 -6.784 1.00 58.19 81 LEU A CA 1
ATOM 669 C C . LEU A 1 81 ? 27.360 5.110 -8.293 1.00 58.19 81 LEU A C 1
ATOM 671 O O . LEU A 1 81 ? 27.315 6.140 -8.969 1.00 58.19 81 LEU A O 1
ATOM 675 N N . ASP A 1 82 ? 27.069 3.901 -8.784 1.00 59.56 82 ASP A N 1
ATOM 676 C CA . ASP A 1 82 ? 26.779 3.632 -10.190 1.00 59.56 82 ASP A CA 1
ATOM 677 C C . ASP A 1 82 ? 25.443 4.230 -10.641 1.00 59.56 82 ASP A C 1
ATOM 679 O O . ASP A 1 82 ? 25.355 4.684 -11.773 1.00 59.56 82 ASP A O 1
ATOM 683 N N . TYR A 1 83 ? 24.425 4.360 -9.777 1.00 62.94 83 TYR A N 1
ATOM 684 C CA . TYR A 1 83 ? 23.176 5.034 -10.169 1.00 62.94 83 TYR A CA 1
ATOM 685 C C . TYR A 1 83 ? 23.374 6.528 -10.406 1.00 62.94 83 TYR A C 1
ATOM 687 O O . TYR A 1 83 ? 22.864 7.074 -11.382 1.00 62.94 83 TYR A O 1
ATOM 695 N N . ARG A 1 84 ? 24.119 7.204 -9.518 1.00 61.50 84 ARG A N 1
ATOM 696 C CA . ARG A 1 84 ? 24.438 8.627 -9.706 1.00 61.50 84 ARG A CA 1
ATOM 697 C C . ARG A 1 84 ? 25.326 8.798 -10.932 1.00 61.50 84 ARG A C 1
ATOM 699 O O . ARG A 1 84 ? 25.062 9.688 -11.729 1.00 61.50 84 ARG A O 1
ATOM 706 N N . ALA A 1 85 ? 26.338 7.946 -11.097 1.00 66.75 85 ALA A N 1
ATOM 707 C CA . ALA A 1 85 ? 27.186 7.951 -12.281 1.00 66.75 85 ALA A CA 1
ATOM 708 C C . ALA A 1 85 ? 26.336 7.798 -13.557 1.00 66.75 85 ALA A C 1
ATOM 710 O O . ALA A 1 85 ? 26.382 8.691 -14.403 1.00 66.75 85 ALA A O 1
ATOM 711 N N . TRP A 1 86 ? 25.483 6.770 -13.630 1.00 63.97 86 TRP A N 1
ATOM 712 C CA . TRP A 1 86 ? 24.579 6.497 -14.749 1.00 63.97 86 TRP A CA 1
ATOM 713 C C . TRP A 1 86 ? 23.629 7.672 -15.038 1.00 63.97 86 TRP A C 1
ATOM 715 O O . TRP A 1 86 ? 23.536 8.109 -16.184 1.00 63.97 86 TRP A O 1
ATOM 725 N N . LEU A 1 87 ? 22.997 8.268 -14.013 1.00 62.16 87 LEU A N 1
ATOM 726 C CA . LEU A 1 87 ? 22.111 9.435 -14.179 1.00 62.16 87 LEU A CA 1
ATOM 727 C C . LEU A 1 87 ? 22.823 10.661 -14.757 1.00 62.16 87 LEU A C 1
ATOM 729 O O . LEU A 1 87 ? 22.221 11.433 -15.499 1.00 62.16 87 LEU A O 1
ATOM 733 N N . TYR A 1 88 ? 24.088 10.860 -14.381 1.00 74.12 88 TYR A N 1
ATOM 734 C CA . TYR A 1 88 ? 24.927 11.957 -14.864 1.00 74.12 88 TYR A CA 1
ATOM 735 C C . TYR A 1 88 ? 25.781 11.557 -16.081 1.00 74.12 88 TYR A C 1
ATOM 737 O O . TYR A 1 88 ? 26.697 12.291 -16.453 1.00 74.12 88 TYR A O 1
ATOM 745 N N . GLY A 1 89 ? 25.501 10.405 -16.703 1.00 65.00 89 GLY A N 1
ATOM 746 C CA . GLY A 1 89 ? 26.147 9.948 -17.934 1.00 65.00 89 GLY A CA 1
ATOM 747 C C . GLY A 1 89 ? 27.596 9.468 -17.790 1.00 65.00 89 GLY A C 1
ATOM 748 O O . GLY A 1 89 ? 28.262 9.292 -18.808 1.00 65.00 89 GLY A O 1
ATOM 749 N N . ARG A 1 90 ? 28.099 9.244 -16.568 1.00 59.97 90 ARG A N 1
ATOM 750 C CA . ARG A 1 90 ? 29.376 8.550 -16.310 1.00 59.97 90 ARG A CA 1
ATOM 751 C C . ARG A 1 90 ? 29.096 7.054 -16.109 1.00 59.97 90 ARG A C 1
ATOM 753 O O . ARG A 1 90 ? 28.193 6.722 -15.362 1.00 59.97 90 ARG A O 1
ATOM 760 N N . ASN A 1 91 ? 29.863 6.149 -16.718 1.00 56.00 91 ASN A N 1
ATOM 761 C CA . ASN A 1 91 ? 29.586 4.696 -16.696 1.00 56.00 91 ASN A CA 1
ATOM 762 C C . ASN A 1 91 ? 28.203 4.326 -17.273 1.00 56.00 91 ASN A C 1
ATOM 764 O O . ASN A 1 91 ? 27.345 3.788 -16.578 1.00 56.00 91 ASN A O 1
ATOM 768 N N . GLN A 1 92 ? 27.995 4.599 -18.565 1.00 58.19 92 GLN A N 1
ATOM 769 C CA . GLN A 1 92 ? 26.776 4.193 -19.286 1.00 58.19 92 GLN A CA 1
ATOM 770 C C . GLN A 1 92 ? 26.652 2.668 -19.463 1.00 58.19 92 GLN A C 1
ATOM 772 O O . GLN A 1 92 ? 25.559 2.186 -19.746 1.00 58.19 92 GLN A O 1
ATOM 777 N N . ASP A 1 93 ? 27.739 1.921 -19.248 1.00 60.88 93 ASP A N 1
ATOM 778 C CA . ASP A 1 93 ? 27.784 0.463 -19.415 1.00 60.88 93 ASP A CA 1
ATOM 779 C C . ASP A 1 93 ? 27.268 -0.318 -18.191 1.00 60.88 93 ASP A C 1
ATOM 781 O O . ASP A 1 93 ? 27.077 -1.532 -18.269 1.00 60.88 93 ASP A O 1
ATOM 785 N N . THR A 1 94 ? 27.019 0.353 -17.059 1.00 60.75 94 THR A N 1
ATOM 786 C CA . THR A 1 94 ? 26.556 -0.297 -15.824 1.00 60.75 94 THR A CA 1
ATOM 787 C C . THR A 1 94 ? 25.084 0.020 -15.580 1.00 60.75 94 THR A C 1
ATOM 789 O O . THR A 1 94 ? 24.738 1.093 -15.084 1.00 60.75 94 THR A O 1
ATOM 792 N N . GLU A 1 95 ? 24.191 -0.918 -15.904 1.00 60.91 95 GLU A N 1
ATOM 793 C CA . GLU A 1 95 ? 22.779 -0.786 -15.534 1.00 60.91 95 GLU A CA 1
ATOM 794 C C . GLU A 1 95 ? 22.621 -0.845 -14.001 1.00 60.91 95 GLU A C 1
ATOM 796 O O . GLU A 1 95 ? 23.127 -1.777 -13.360 1.00 60.91 95 GLU A O 1
ATOM 801 N N . PRO A 1 96 ? 21.918 0.120 -13.378 1.00 65.12 96 PRO A N 1
ATOM 802 C CA . PRO A 1 96 ? 21.697 0.105 -11.941 1.00 65.12 96 PRO A CA 1
ATOM 803 C C . PRO A 1 96 ? 20.905 -1.142 -11.539 1.00 65.12 96 PRO A C 1
ATOM 805 O O . PRO A 1 96 ? 19.839 -1.439 -12.081 1.00 65.12 96 PRO A O 1
ATOM 808 N N . LYS A 1 97 ? 21.418 -1.878 -10.550 1.00 72.75 97 LYS A N 1
ATOM 809 C CA . LYS A 1 97 ? 20.740 -3.060 -10.015 1.00 72.75 97 LYS A CA 1
ATOM 810 C C . LYS A 1 97 ? 19.602 -2.625 -9.100 1.00 72.75 97 LYS A C 1
ATOM 812 O O . LYS A 1 97 ? 19.823 -1.987 -8.073 1.00 72.75 97 LYS A O 1
ATOM 817 N N . PHE A 1 98 ? 18.386 -3.010 -9.461 1.00 77.69 98 PHE A N 1
ATOM 818 C CA . PHE A 1 98 ? 17.203 -2.804 -8.636 1.00 77.69 98 PHE A CA 1
ATOM 819 C C . PHE A 1 98 ? 16.865 -4.081 -7.880 1.00 77.69 98 PHE A C 1
ATOM 821 O O . PHE A 1 98 ? 16.728 -5.150 -8.480 1.00 77.69 98 PHE A O 1
ATOM 828 N N . LYS A 1 99 ? 16.664 -3.971 -6.565 1.00 86.06 99 LYS A N 1
ATOM 829 C CA . LYS A 1 99 ? 16.151 -5.083 -5.768 1.00 86.06 99 LYS A CA 1
ATOM 830 C C . LYS A 1 99 ? 14.634 -4.975 -5.685 1.00 86.06 99 LYS A C 1
ATOM 832 O O . LYS A 1 99 ? 14.102 -4.036 -5.096 1.00 86.06 99 LYS A O 1
ATOM 837 N N . LYS A 1 100 ? 13.935 -5.949 -6.270 1.00 89.81 100 LYS A N 1
ATOM 838 C CA . LYS A 1 100 ? 12.486 -6.097 -6.100 1.00 89.81 100 LYS A CA 1
ATOM 839 C C . LYS A 1 100 ? 12.196 -6.526 -4.661 1.00 89.81 100 LYS A C 1
ATOM 841 O O . LYS A 1 100 ? 12.746 -7.525 -4.205 1.00 89.81 100 LYS A O 1
ATOM 846 N N . ILE A 1 101 ? 11.321 -5.800 -3.977 1.00 93.75 101 ILE A N 1
ATOM 847 C CA . ILE A 1 101 ? 10.923 -6.070 -2.591 1.00 93.75 101 ILE A CA 1
ATOM 848 C C . ILE A 1 101 ? 9.398 -6.044 -2.443 1.00 93.75 101 ILE A C 1
ATOM 850 O O . ILE A 1 101 ? 8.687 -5.465 -3.275 1.00 93.75 101 ILE A O 1
ATOM 854 N N . ARG A 1 102 ? 8.887 -6.672 -1.380 1.00 95.94 102 ARG A N 1
ATOM 855 C CA . ARG A 1 102 ? 7.507 -6.486 -0.915 1.00 95.94 102 ARG A CA 1
ATOM 856 C C . ARG A 1 102 ? 7.530 -5.548 0.284 1.00 95.94 102 ARG A C 1
ATOM 858 O O . ARG A 1 102 ? 8.283 -5.762 1.225 1.00 95.94 102 ARG A O 1
ATOM 865 N N . ALA A 1 103 ? 6.733 -4.492 0.217 1.00 96.94 103 ALA A N 1
ATOM 866 C CA . ALA A 1 103 ? 6.588 -3.518 1.285 1.00 96.94 103 ALA A CA 1
ATOM 867 C C . ALA A 1 103 ? 5.168 -3.595 1.842 1.00 96.94 103 ALA A C 1
ATOM 869 O O . ALA A 1 103 ? 4.201 -3.673 1.080 1.00 96.94 103 ALA A O 1
ATOM 870 N N . LEU A 1 104 ? 5.059 -3.547 3.165 1.00 97.75 104 LEU A N 1
ATOM 871 C CA . LEU A 1 104 ? 3.799 -3.415 3.873 1.00 97.75 104 LEU A CA 1
ATOM 872 C C . LEU A 1 104 ? 3.725 -2.019 4.476 1.00 97.75 104 LEU A C 1
ATOM 874 O O . LEU A 1 104 ? 4.486 -1.664 5.379 1.00 97.75 104 LEU A O 1
ATOM 878 N N . TYR A 1 105 ? 2.776 -1.247 3.977 1.00 97.88 105 TYR A N 1
ATOM 879 C CA . TYR A 1 105 ? 2.369 0.017 4.556 1.00 97.88 105 TYR A CA 1
ATOM 880 C C . TYR A 1 105 ? 1.237 -0.231 5.534 1.00 97.88 105 TYR A C 1
ATOM 882 O O . TYR A 1 105 ? 0.320 -0.993 5.240 1.00 97.88 105 TYR A O 1
ATOM 890 N N . THR A 1 106 ? 1.298 0.392 6.702 1.00 97.00 106 THR A N 1
ATOM 891 C CA . THR A 1 106 ? 0.243 0.292 7.709 1.00 97.00 106 THR A CA 1
ATOM 892 C C . THR A 1 106 ? -0.083 1.680 8.225 1.00 97.00 106 THR A C 1
ATOM 894 O O . THR A 1 106 ? 0.816 2.477 8.490 1.00 97.00 106 THR A O 1
ATOM 897 N N . ILE A 1 107 ? -1.371 1.962 8.385 1.00 95.75 107 ILE A N 1
ATOM 898 C CA . ILE A 1 107 ? -1.844 3.094 9.164 1.00 95.75 107 ILE A CA 1
ATOM 899 C C . ILE A 1 107 ? -2.816 2.614 10.237 1.00 95.75 107 ILE A C 1
ATOM 901 O O . ILE A 1 107 ? -3.672 1.768 9.983 1.00 95.75 107 ILE A O 1
ATOM 905 N N . SER A 1 108 ? -2.636 3.119 11.452 1.00 93.19 108 SER A N 1
ATOM 906 C CA . SER A 1 108 ? -3.533 2.864 12.574 1.00 93.19 108 SER A CA 1
ATOM 907 C C . SER A 1 108 ? -3.446 4.016 13.564 1.00 93.19 108 SER A C 1
ATOM 909 O O . SER A 1 108 ? -2.350 4.405 13.971 1.00 93.19 108 SER A O 1
ATOM 911 N N . ASP A 1 109 ? -4.598 4.556 13.947 1.00 91.06 109 ASP A N 1
ATOM 912 C CA . ASP A 1 109 ? -4.721 5.761 14.771 1.00 91.06 109 ASP A CA 1
ATOM 913 C C . ASP A 1 109 ? -3.797 6.897 14.292 1.00 91.06 109 ASP A C 1
ATOM 915 O O . ASP A 1 109 ? -2.984 7.450 15.037 1.00 91.06 109 ASP A O 1
ATOM 919 N N . LYS A 1 110 ? -3.872 7.216 12.993 1.00 89.44 110 LYS A N 1
ATOM 920 C CA . LYS A 1 110 ? -3.062 8.246 12.313 1.00 89.44 110 LYS A CA 1
ATOM 921 C C . LYS A 1 110 ? -1.549 7.995 12.304 1.00 89.44 110 LYS A C 1
ATOM 923 O O . LYS A 1 110 ? -0.809 8.838 11.779 1.00 89.44 110 LYS A O 1
ATOM 928 N N . ARG A 1 111 ? -1.058 6.878 12.844 1.00 94.31 111 ARG A N 1
ATOM 929 C CA . ARG A 1 111 ? 0.360 6.501 12.791 1.00 94.31 111 ARG A CA 1
ATOM 930 C C . ARG A 1 111 ? 0.616 5.689 11.538 1.00 94.31 111 ARG A C 1
ATOM 932 O O . ARG A 1 111 ? 0.013 4.640 11.361 1.00 94.31 111 ARG A O 1
ATOM 939 N N . PHE A 1 112 ? 1.515 6.180 10.695 1.00 96.44 112 PHE A N 1
ATOM 940 C CA . PHE A 1 112 ? 1.906 5.541 9.445 1.00 96.44 112 PHE A CA 1
ATOM 941 C C . PHE A 1 112 ? 3.253 4.830 9.608 1.00 96.44 112 PHE A C 1
ATOM 943 O O . PHE A 1 112 ? 4.196 5.402 10.157 1.00 96.44 112 PHE A O 1
ATOM 950 N N . THR A 1 113 ? 3.350 3.596 9.122 1.00 97.50 113 THR A N 1
ATOM 951 C CA . THR A 1 113 ? 4.579 2.800 9.125 1.00 97.50 113 THR A CA 1
ATOM 952 C C . THR A 1 113 ? 4.770 2.082 7.791 1.00 97.50 113 THR A C 1
ATOM 954 O O . THR A 1 113 ? 3.816 1.789 7.067 1.00 97.50 113 THR A O 1
ATOM 957 N N . ARG A 1 114 ? 6.033 1.791 7.468 1.00 96.81 114 ARG A N 1
ATOM 958 C CA . ARG A 1 114 ? 6.445 0.964 6.331 1.00 96.81 114 ARG A CA 1
ATOM 959 C C . ARG A 1 114 ? 7.436 -0.072 6.832 1.00 96.81 114 ARG A C 1
ATOM 961 O O . ARG A 1 114 ? 8.425 0.295 7.464 1.00 96.81 114 ARG A O 1
ATOM 968 N N . ILE A 1 115 ? 7.209 -1.333 6.491 1.00 96.88 115 ILE A N 1
ATOM 969 C CA . ILE A 1 115 ? 8.180 -2.411 6.688 1.00 96.88 115 ILE A CA 1
ATOM 970 C C . ILE A 1 115 ? 8.429 -3.138 5.367 1.00 96.88 115 ILE A C 1
ATOM 972 O O . ILE A 1 115 ? 7.553 -3.182 4.503 1.00 96.88 115 ILE A O 1
ATOM 976 N N . VAL A 1 116 ? 9.628 -3.690 5.210 1.00 95.50 116 VAL A N 1
ATOM 977 C CA . VAL A 1 116 ? 9.948 -4.617 4.118 1.00 95.50 116 VAL A CA 1
ATOM 978 C C . VAL A 1 116 ? 9.675 -6.031 4.627 1.00 95.50 116 VAL A C 1
ATOM 980 O O . VAL A 1 116 ? 10.087 -6.350 5.743 1.00 95.50 116 VAL A O 1
ATOM 983 N N . LEU A 1 117 ? 8.934 -6.819 3.846 1.00 92.06 117 LEU A N 1
ATOM 984 C CA . LEU A 1 117 ? 8.596 -8.217 4.137 1.00 92.06 117 LEU A CA 1
ATOM 985 C C . LEU A 1 117 ? 9.694 -9.178 3.671 1.00 92.06 117 LEU A C 1
ATOM 987 O O . LEU A 1 117 ? 10.354 -8.870 2.647 1.00 92.06 117 LEU A O 1
#

Foldseek 3Di:
DDPPVVVVVVVCVVPDDDDFDWDWDPVPADDLATEIETDDPPDWDPVVCPLVVQVVVCVVSDAQHKYKYKTKDWDFPPPPPVVVCCVVVHPVVDDGDTDIWIKMWMDGNNDIDIDTD

Radius of gyration: 18.27 Å; chains: 1; bounding box: 43×25×56 Å

Sequence (117 aa):
KSRSGKAYREMLNRHLYHPPYVIIDESKAKSDGLYLNHVFEGRTLVTKYIEPVLRGLEFLWGRGNTIQLETTEFEMEKQNLDYRAWLYGRNQDTEPKFKKIRALYTISDKRFTRIVL

Organism: NCBI:txid1975018

pLDDT: mean 83.21, std 14.41, range [48.38, 98.0]